Protein AF-A0A0J7AXC1-F1 (afdb_monomer_lite)

Foldseek 3Di:
DDDPPPPPVVVVVVVPDLDPDDDPVSVVVVVVVLLVLLVCLVVLVVVLVVCVPDPPCVVVSVVSVVSSVVNCVVCVVLVVLVVVCVVVVHDAPVNVSVVQDAQDWDWDQDDPDPGIFIKHFHDWDWDADPVRWIKIKTWIWGWDDPPPDTDIDIDIDIDTHD

Secondary structure (DSSP, 8-state):
---STTTHHHHHHHTT-------HHHHHHHHHHHHHHHHHHHHHHHHHHHHTT-TT-HHHHHHHHHHHHHHHHHTHHHHHHHHHHHHHT---GGGHHHHS-TT-EEEES-SS-SS-EEEEEEEEEEEE-TTS-EEEEEEEEEEEE-SS-EEEEEEEEEEEP-

Organism: NCBI:txid404692

Structure (mmCIF, N/CA/C/O backbone):
data_AF-A0A0J7AXC1-F1
#
_entry.id   AF-A0A0J7AXC1-F1
#
loop_
_atom_site.group_PDB
_atom_site.id
_atom_site.type_symbol
_atom_site.label_atom_id
_atom_site.label_alt_id
_atom_site.label_comp_id
_atom_site.label_asym_id
_atom_site.label_entity_id
_atom_site.label_seq_id
_atom_site.pdbx_PDB_ins_code
_atom_site.Cartn_x
_atom_site.Cartn_y
_atom_site.Cartn_z
_atom_site.occupancy
_atom_site.B_iso_or_equiv
_atom_site.auth_seq_id
_atom_site.auth_comp_id
_atom_site.auth_asym_id
_atom_site.auth_atom_id
_atom_site.pdbx_PDB_model_num
ATOM 1 N N . MET A 1 1 ? -4.551 -21.564 29.902 1.00 27.06 1 MET A N 1
ATOM 2 C CA . MET A 1 1 ? -3.226 -21.228 29.325 1.00 27.06 1 MET A CA 1
ATOM 3 C C . MET A 1 1 ? -3.440 -20.721 27.897 1.00 27.06 1 MET A C 1
ATOM 5 O O . MET A 1 1 ? -4.380 -21.199 27.280 1.00 27.06 1 MET A O 1
ATOM 9 N N . PRO A 1 2 ? -2.737 -19.670 27.443 1.00 36.22 2 PRO A N 1
ATOM 10 C CA . PRO A 1 2 ? -3.273 -18.303 27.502 1.00 36.22 2 PRO A CA 1
ATOM 11 C C . PRO A 1 2 ? -3.812 -17.724 26.171 1.00 36.22 2 PRO A C 1
ATOM 13 O O . PRO A 1 2 ? -3.283 -17.975 25.097 1.00 36.22 2 PRO A O 1
ATOM 16 N N . SER A 1 3 ? -4.875 -16.923 26.325 1.00 38.62 3 SER A N 1
ATOM 17 C CA . SER A 1 3 ? -5.293 -15.694 25.615 1.00 38.62 3 SER A CA 1
ATOM 18 C C . SER A 1 3 ? -4.605 -15.266 24.304 1.00 38.62 3 SER A C 1
ATOM 20 O O . SER A 1 3 ? -3.472 -14.789 24.322 1.00 38.62 3 SER A O 1
ATOM 22 N N . SER A 1 4 ? -5.375 -15.219 23.208 1.00 42.00 4 SER A N 1
ATOM 23 C CA .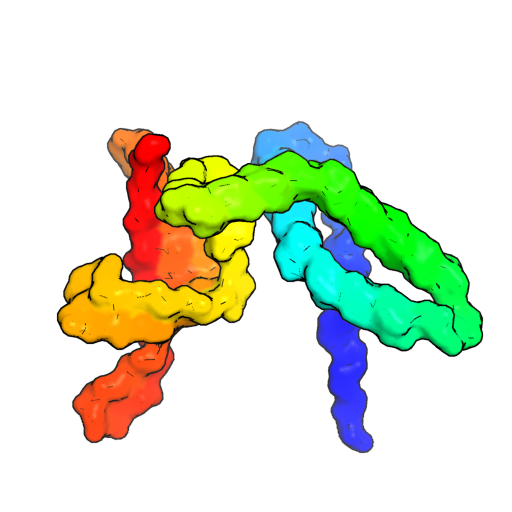 SER A 1 4 ? -5.021 -14.563 21.934 1.00 42.00 4 SER A CA 1
ATOM 24 C C . SER A 1 4 ? -5.611 -13.150 21.754 1.00 42.00 4 SER A C 1
ATOM 26 O O . SER A 1 4 ? -5.576 -12.606 20.657 1.00 42.00 4 SER A O 1
ATOM 28 N N . PHE A 1 5 ? -6.113 -12.512 22.817 1.00 36.97 5 PHE A N 1
ATOM 29 C CA . PHE A 1 5 ? -6.653 -11.137 22.787 1.00 36.97 5 PHE A CA 1
ATOM 30 C C . PHE A 1 5 ? -5.574 -10.027 22.766 1.00 36.97 5 PHE A C 1
ATOM 32 O O . PHE A 1 5 ? -5.873 -8.853 22.969 1.00 36.97 5 PHE A O 1
ATOM 39 N N . GLY A 1 6 ? -4.304 -10.380 22.541 1.00 33.50 6 GLY A N 1
ATOM 40 C CA . GLY A 1 6 ? -3.168 -9.464 22.694 1.00 33.50 6 GLY A CA 1
ATOM 41 C C . GLY A 1 6 ? -2.917 -8.497 21.532 1.00 33.50 6 GLY A C 1
ATOM 42 O O . GLY A 1 6 ? -2.246 -7.496 21.744 1.00 33.50 6 GLY A O 1
ATOM 43 N N . SER A 1 7 ? -3.433 -8.745 20.323 1.00 46.94 7 SER A N 1
ATOM 44 C CA . SER A 1 7 ? -3.004 -7.987 19.132 1.00 46.94 7 SER A CA 1
ATOM 45 C C . SER A 1 7 ? -3.862 -6.768 18.773 1.00 46.94 7 SER A C 1
ATOM 47 O O . SER A 1 7 ? -3.395 -5.902 18.041 1.00 46.94 7 SER A O 1
ATOM 49 N N . GLU A 1 8 ? -5.104 -6.666 19.257 1.00 42.31 8 GLU A N 1
ATOM 50 C CA . GLU A 1 8 ? -5.997 -5.536 18.920 1.00 42.31 8 GLU A CA 1
ATOM 51 C C . GLU A 1 8 ? -5.813 -4.326 19.848 1.00 42.31 8 GLU A C 1
ATOM 53 O O . GLU A 1 8 ? -5.972 -3.183 19.422 1.00 42.31 8 GLU A O 1
ATOM 58 N N . LEU A 1 9 ? -5.388 -4.557 21.094 1.00 36.06 9 LEU A N 1
ATOM 59 C CA . LEU A 1 9 ? -5.078 -3.496 22.061 1.00 36.06 9 LEU A CA 1
ATOM 60 C C . LEU A 1 9 ? -3.783 -2.735 21.736 1.00 36.06 9 LEU A C 1
ATOM 62 O O . LEU A 1 9 ? -3.615 -1.604 22.197 1.00 36.06 9 LEU A O 1
ATOM 66 N N . ASP A 1 10 ? -2.890 -3.315 20.932 1.00 41.56 10 ASP A N 1
ATOM 67 C CA . ASP A 1 10 ? -1.639 -2.660 20.539 1.00 41.56 10 ASP A CA 1
ATOM 68 C C . ASP A 1 10 ? -1.851 -1.554 19.502 1.00 41.56 10 ASP A C 1
ATOM 70 O O . ASP A 1 10 ? -1.183 -0.524 19.570 1.00 41.56 10 ASP A O 1
ATOM 74 N N . VAL A 1 11 ? -2.847 -1.679 18.617 1.00 46.38 11 VAL A N 1
ATOM 75 C CA . VAL A 1 11 ? -3.153 -0.638 17.616 1.00 46.38 11 VAL A CA 1
ATOM 76 C C . VAL A 1 11 ? -3.578 0.667 18.298 1.00 46.38 11 VAL A C 1
ATOM 78 O O . VAL A 1 11 ? -3.162 1.752 17.899 1.00 46.38 11 VAL A O 1
ATOM 81 N N . LEU A 1 12 ? -4.342 0.573 19.391 1.00 39.88 12 LEU A N 1
ATOM 82 C CA . LEU A 1 12 ? -4.809 1.737 20.151 1.00 39.88 12 LEU A CA 1
ATOM 83 C C . LEU A 1 12 ? -3.718 2.385 21.020 1.00 39.88 12 LEU A C 1
ATOM 85 O O . LEU A 1 12 ? -3.867 3.541 21.417 1.00 39.88 12 LEU A O 1
ATOM 89 N N . LYS A 1 13 ? -2.613 1.683 21.311 1.00 40.94 13 LYS A N 1
ATOM 90 C CA . LYS A 1 13 ? -1.448 2.289 21.981 1.00 40.94 13 LYS A CA 1
ATOM 91 C C . LYS A 1 13 ? -0.620 3.150 21.032 1.00 40.94 13 LYS A C 1
ATOM 93 O O . LYS A 1 13 ? -0.072 4.152 21.480 1.00 40.94 13 LYS A O 1
ATOM 98 N N . VAL A 1 14 ? -0.575 2.803 19.745 1.00 40.88 14 VAL A N 1
ATOM 99 C CA . VAL A 1 14 ? 0.164 3.561 18.720 1.00 40.88 14 VAL A CA 1
ATOM 100 C C . VAL A 1 14 ? -0.433 4.961 18.519 1.00 40.88 14 VAL A C 1
ATOM 102 O O . VAL A 1 14 ? 0.299 5.929 18.357 1.00 40.88 14 VAL A O 1
ATOM 105 N N . VAL A 1 15 ? -1.755 5.106 18.647 1.00 41.09 15 VAL A N 1
ATOM 106 C CA . VAL A 1 15 ? -2.474 6.373 18.393 1.00 41.09 15 VAL A CA 1
ATOM 107 C C . VAL A 1 15 ? -2.264 7.435 19.494 1.00 41.09 15 VAL A C 1
ATOM 109 O O . VAL A 1 15 ? -2.612 8.599 19.314 1.00 41.09 15 VAL A O 1
ATOM 112 N N . LYS A 1 16 ? -1.658 7.091 20.640 1.00 36.19 16 LYS A N 1
ATOM 113 C CA . LYS A 1 16 ? -1.489 8.026 21.773 1.00 36.19 16 LYS A CA 1
ATOM 114 C C . LYS A 1 16 ? -0.378 9.072 21.610 1.00 36.19 16 LYS A C 1
ATOM 116 O O . LYS A 1 16 ? -0.221 9.892 22.511 1.00 36.19 16 LYS A O 1
ATOM 121 N N . PHE A 1 17 ? 0.379 9.075 20.512 1.00 32.91 17 PHE A N 1
ATOM 122 C CA . PHE A 1 17 ? 1.566 9.927 20.382 1.00 32.91 17 PHE A CA 1
ATOM 123 C C . PHE A 1 17 ? 1.638 10.693 19.053 1.00 32.91 17 PHE A C 1
ATOM 125 O O . PHE A 1 17 ? 2.644 10.648 18.358 1.00 32.91 17 PHE A O 1
ATOM 132 N N . ILE A 1 18 ? 0.597 11.455 18.705 1.00 42.44 18 ILE A N 1
ATOM 133 C CA . ILE A 1 18 ? 0.707 12.444 17.621 1.00 42.44 18 ILE A CA 1
ATOM 134 C C . ILE A 1 18 ? 1.177 13.769 18.237 1.00 42.44 18 ILE A C 1
ATOM 136 O O . ILE A 1 18 ? 0.391 14.544 18.779 1.00 42.44 18 ILE A O 1
ATOM 140 N N . SER A 1 19 ? 2.492 13.999 18.210 1.00 38.56 19 SER A N 1
ATOM 141 C CA . SER A 1 19 ? 3.123 15.243 18.668 1.00 38.56 19 SER A CA 1
ATOM 142 C C . SER A 1 19 ? 2.924 16.369 17.642 1.00 38.56 19 SER A C 1
ATOM 144 O O . SER A 1 19 ? 3.246 16.227 16.461 1.00 38.56 19 SER A O 1
ATOM 146 N N . LEU A 1 20 ? 2.398 17.511 18.097 1.00 43.06 20 LEU A N 1
ATOM 147 C CA . LEU A 1 20 ? 2.176 18.735 17.317 1.00 43.06 20 LEU A CA 1
ATOM 148 C C . LEU A 1 20 ? 3.467 19.566 17.194 1.00 43.06 20 LEU A C 1
ATOM 150 O O . LEU A 1 20 ? 3.584 20.658 17.747 1.00 43.06 20 LEU A O 1
ATOM 154 N N . GLN A 1 21 ? 4.453 19.051 16.465 1.00 41.84 21 GLN A N 1
ATOM 155 C CA . GLN A 1 21 ? 5.568 19.858 15.961 1.00 41.84 21 GLN A CA 1
ATOM 156 C C . GLN A 1 21 ? 5.622 19.679 14.445 1.00 41.84 21 GLN A C 1
ATOM 158 O O . GLN A 1 21 ? 5.961 18.609 13.933 1.00 41.84 21 GLN A O 1
ATOM 163 N N . GLU A 1 22 ? 5.180 20.706 13.721 1.00 48.66 22 GLU A N 1
ATOM 164 C CA . GLU A 1 22 ? 4.985 20.652 12.274 1.00 48.66 22 GLU A CA 1
ATOM 165 C C . GLU A 1 22 ? 6.255 21.076 11.542 1.00 48.66 22 GLU A C 1
ATOM 167 O O . GLU A 1 22 ? 6.563 22.250 11.379 1.00 48.66 22 GLU A O 1
ATOM 172 N N . ASN A 1 23 ? 6.997 20.070 11.090 1.00 47.06 23 ASN A N 1
ATOM 173 C CA . ASN A 1 23 ? 7.990 20.180 10.028 1.00 47.06 23 ASN A CA 1
ATOM 174 C C . ASN A 1 23 ? 7.495 19.348 8.824 1.00 47.06 23 ASN A C 1
ATOM 176 O O . ASN A 1 23 ? 6.669 18.453 8.990 1.00 47.06 23 ASN A O 1
ATOM 180 N N . LYS A 1 24 ? 8.007 19.585 7.613 1.00 50.38 24 LYS A N 1
ATOM 181 C CA . LYS A 1 24 ? 7.666 18.849 6.381 1.00 50.38 24 LYS A CA 1
ATOM 182 C C . LYS A 1 24 ? 7.753 17.323 6.548 1.00 50.38 24 LYS A C 1
ATOM 184 O O . LYS A 1 24 ? 6.871 16.608 6.083 1.00 50.38 24 LYS A O 1
ATOM 189 N N . SER A 1 25 ? 8.753 16.827 7.281 1.00 53.94 25 SER A N 1
ATOM 190 C CA . SER A 1 25 ? 8.881 15.398 7.610 1.00 53.94 25 SER A CA 1
ATOM 191 C C . SER A 1 25 ? 7.775 14.900 8.548 1.00 53.94 25 SER A C 1
ATOM 193 O O . SER A 1 25 ? 7.304 13.780 8.397 1.00 53.94 25 SER A O 1
ATOM 195 N N . SER A 1 26 ? 7.325 15.743 9.483 1.00 58.09 26 SER A N 1
ATOM 196 C CA . SER A 1 26 ? 6.207 15.464 10.398 1.00 58.09 26 SER A CA 1
ATOM 197 C C . SER A 1 26 ? 4.869 15.439 9.651 1.00 58.09 26 SER A C 1
ATOM 199 O O . SER A 1 26 ? 4.044 14.572 9.902 1.00 58.09 26 SER A O 1
ATOM 201 N N . LEU A 1 27 ? 4.677 16.319 8.663 1.00 56.56 27 LEU A N 1
ATOM 202 C CA . LEU A 1 27 ? 3.498 16.305 7.788 1.00 56.56 27 LEU A CA 1
ATOM 203 C C . LEU A 1 27 ? 3.435 15.038 6.922 1.00 56.56 27 LEU A C 1
ATOM 205 O O . LEU A 1 27 ? 2.373 14.431 6.822 1.00 56.56 27 LEU A O 1
ATOM 209 N N . MET A 1 28 ? 4.562 14.594 6.353 1.00 56.09 28 MET A N 1
ATOM 210 C CA . MET A 1 28 ? 4.609 13.321 5.618 1.00 56.09 28 MET A CA 1
ATOM 211 C C . MET A 1 28 ? 4.388 12.103 6.522 1.00 56.09 28 MET A C 1
ATOM 213 O O . MET A 1 28 ? 3.679 11.181 6.129 1.00 56.09 28 MET A O 1
ATOM 217 N N . LEU A 1 29 ? 4.934 12.112 7.743 1.00 55.94 29 LEU A N 1
ATOM 218 C CA . LEU A 1 29 ? 4.663 11.075 8.745 1.00 55.94 29 LEU A CA 1
ATOM 219 C C . LEU A 1 29 ? 3.176 11.031 9.130 1.00 55.94 29 LEU A C 1
ATOM 221 O O . LEU A 1 29 ? 2.589 9.954 9.127 1.00 55.94 29 LEU A O 1
ATOM 225 N N . LYS A 1 30 ? 2.539 12.186 9.365 1.00 63.88 30 LYS A N 1
ATOM 226 C CA . LYS A 1 30 ? 1.096 12.279 9.647 1.00 63.88 30 LYS A CA 1
ATOM 227 C C . LYS A 1 30 ? 0.244 11.758 8.487 1.00 63.88 30 LYS A C 1
ATOM 229 O O . LYS A 1 30 ? -0.742 11.069 8.723 1.00 63.88 30 LYS A O 1
ATOM 234 N N . GLN A 1 31 ? 0.613 12.074 7.242 1.00 66.31 31 GLN A N 1
ATOM 235 C CA . GLN A 1 31 ? -0.112 11.571 6.074 1.00 66.31 31 GLN A CA 1
ATOM 236 C C . GLN A 1 31 ? -0.011 10.045 5.980 1.00 66.31 31 GLN A C 1
ATOM 238 O O . GLN A 1 31 ? -1.028 9.381 5.814 1.00 66.31 31 GLN A O 1
ATOM 243 N N . LEU A 1 32 ? 1.184 9.484 6.191 1.00 65.56 32 LEU A N 1
ATOM 244 C CA . LEU A 1 32 ? 1.384 8.035 6.221 1.00 65.56 32 LEU A CA 1
ATOM 245 C C . LEU A 1 32 ? 0.557 7.359 7.331 1.00 65.56 32 LEU A C 1
ATOM 247 O O . LEU A 1 32 ? -0.035 6.304 7.110 1.00 65.56 32 LEU A O 1
ATOM 251 N N . GLU A 1 33 ? 0.485 7.965 8.519 1.00 72.38 33 GLU A N 1
ATOM 252 C CA . GLU A 1 33 ? -0.342 7.477 9.631 1.00 72.38 33 GLU A CA 1
ATOM 253 C C . GLU A 1 33 ? -1.842 7.489 9.301 1.00 72.38 33 GLU A C 1
ATOM 255 O O . GLU A 1 33 ? -2.560 6.550 9.654 1.00 72.38 33 GLU A O 1
ATOM 260 N N . LEU A 1 34 ? -2.321 8.517 8.596 1.00 78.19 34 LEU A N 1
ATOM 261 C CA . LEU A 1 34 ? -3.709 8.599 8.142 1.00 78.19 34 LEU A CA 1
ATOM 262 C C . LEU A 1 34 ? -4.004 7.571 7.041 1.00 78.19 34 LEU A C 1
ATOM 264 O O . LEU A 1 34 ? -5.028 6.888 7.097 1.00 78.19 34 LEU A O 1
ATOM 268 N N . ASP A 1 35 ? -3.087 7.390 6.090 1.00 83.50 35 ASP A N 1
ATOM 269 C CA . ASP A 1 35 ? -3.239 6.437 4.985 1.00 83.50 35 ASP A CA 1
ATOM 270 C C . ASP A 1 35 ? -3.295 4.990 5.493 1.00 83.50 35 ASP A C 1
ATOM 272 O O . ASP A 1 35 ? -4.047 4.158 4.973 1.00 83.50 35 ASP A O 1
ATOM 276 N N . LEU A 1 36 ? -2.584 4.692 6.588 1.00 82.31 36 LEU A N 1
ATOM 277 C CA . LEU A 1 36 ? -2.721 3.417 7.288 1.00 82.31 36 LEU A CA 1
ATOM 278 C C . LEU A 1 36 ? -4.161 3.183 7.765 1.00 82.31 36 LEU A C 1
ATOM 280 O O . LEU A 1 36 ? -4.674 2.075 7.593 1.00 82.31 36 LEU A O 1
ATOM 284 N N . LEU A 1 37 ? -4.841 4.197 8.316 1.00 86.69 37 LEU A N 1
ATOM 285 C CA . LEU A 1 37 ? -6.228 4.062 8.785 1.00 86.69 37 LEU A CA 1
ATOM 286 C C . LEU A 1 37 ? -7.179 3.672 7.651 1.00 86.69 37 LEU A C 1
ATOM 288 O O . LEU A 1 37 ? -8.064 2.838 7.864 1.00 86.69 37 LEU A O 1
ATOM 292 N N . TYR A 1 38 ? -6.961 4.200 6.444 1.00 89.50 38 TYR A N 1
ATOM 293 C CA . TYR A 1 38 ? -7.746 3.831 5.266 1.00 89.50 38 TYR A CA 1
ATOM 294 C C . TYR A 1 38 ? -7.668 2.322 4.978 1.00 89.50 38 TYR A C 1
ATOM 296 O O . TYR A 1 38 ? -8.693 1.668 4.773 1.00 89.50 38 TYR A O 1
ATOM 304 N N . TYR A 1 39 ? -6.486 1.703 5.083 1.00 88.31 39 TYR A N 1
ATOM 305 C CA . TYR A 1 39 ? -6.346 0.255 4.883 1.00 88.31 39 TYR A CA 1
ATOM 306 C C . TYR A 1 39 ? -7.065 -0.602 5.930 1.00 88.31 39 TYR A C 1
ATOM 308 O O . TYR A 1 39 ? -7.391 -1.765 5.646 1.00 88.31 39 TYR A O 1
ATOM 316 N N . PHE A 1 40 ? -7.253 -0.081 7.144 1.00 88.56 40 PHE A N 1
ATOM 317 C CA . PHE A 1 40 ? -7.932 -0.777 8.236 1.00 88.56 40 PHE A CA 1
ATOM 318 C C . PHE A 1 40 ? -9.445 -0.569 8.232 1.00 88.56 40 PHE A C 1
ATOM 320 O O . PHE A 1 40 ? -10.136 -1.309 8.934 1.00 88.56 40 PHE A O 1
ATOM 327 N N . LEU A 1 41 ? -9.970 0.342 7.408 1.00 90.81 41 LEU A N 1
ATOM 328 C CA . LEU A 1 41 ? -11.393 0.668 7.351 1.00 90.81 41 LEU A CA 1
ATOM 329 C C . LEU A 1 41 ? -12.312 -0.573 7.281 1.00 90.81 41 LEU A C 1
ATOM 331 O O . LEU A 1 41 ? -13.179 -0.683 8.147 1.00 90.81 41 LEU A O 1
ATOM 335 N N . PRO A 1 42 ? -12.087 -1.581 6.407 1.00 89.56 42 PRO A N 1
ATOM 336 C CA . PRO A 1 42 ? -12.948 -2.770 6.374 1.00 89.56 42 PRO A CA 1
ATOM 337 C C . PRO A 1 42 ? -12.945 -3.560 7.691 1.00 89.56 42 PRO A C 1
ATOM 339 O O . PRO A 1 42 ? -13.971 -4.079 8.121 1.00 89.56 42 PRO A O 1
ATOM 342 N N . LYS A 1 43 ? -11.790 -3.642 8.367 1.00 89.62 43 LYS A N 1
ATOM 343 C CA . LYS A 1 43 ? -11.673 -4.328 9.663 1.00 89.62 43 LYS A CA 1
ATOM 344 C C . LYS A 1 43 ? -12.399 -3.553 10.762 1.00 89.62 43 LYS A C 1
ATOM 346 O O . LYS A 1 43 ? -13.055 -4.172 11.595 1.00 89.62 43 LYS A O 1
ATOM 351 N N . LEU A 1 44 ? -12.312 -2.221 10.744 1.00 90.00 44 LEU A N 1
ATOM 352 C CA . LEU A 1 44 ? -13.028 -1.355 11.682 1.00 90.00 44 LEU A CA 1
ATOM 353 C C . LEU A 1 44 ? -14.548 -1.494 11.522 1.00 90.00 44 LEU A C 1
ATOM 355 O O . LEU A 1 44 ? -15.262 -1.563 12.520 1.00 90.00 44 LEU A O 1
ATOM 359 N N . GLU A 1 45 ? -15.048 -1.597 10.288 1.00 90.38 45 GLU A N 1
ATOM 360 C CA . GLU A 1 45 ? -16.476 -1.807 10.031 1.00 90.38 45 GLU A CA 1
ATOM 361 C C . GLU A 1 45 ? -16.973 -3.174 10.508 1.00 90.38 45 GLU A C 1
ATOM 363 O O . GLU A 1 45 ? -18.028 -3.246 11.143 1.00 90.38 45 GLU A O 1
ATOM 368 N N . ILE A 1 46 ? -16.200 -4.240 10.272 1.00 89.44 46 ILE A N 1
ATOM 369 C CA . ILE A 1 46 ? -16.495 -5.583 10.796 1.00 89.44 46 ILE A CA 1
ATOM 370 C C . ILE A 1 46 ? -16.521 -5.560 12.328 1.00 89.44 46 ILE A C 1
ATOM 372 O O . ILE A 1 46 ? -17.457 -6.065 12.947 1.00 89.44 46 ILE A O 1
ATOM 376 N N . TYR A 1 47 ? -15.520 -4.937 12.951 1.00 87.75 47 TYR A N 1
ATOM 377 C CA . TYR A 1 47 ? -15.451 -4.819 14.404 1.00 87.75 47 TYR A CA 1
ATOM 378 C C . TYR A 1 47 ? -16.650 -4.037 14.971 1.00 87.75 47 TYR A C 1
ATOM 380 O O . TYR A 1 47 ? -17.257 -4.462 15.955 1.00 87.75 47 TYR A O 1
ATOM 388 N N . ARG A 1 48 ? -17.072 -2.942 14.318 1.00 85.88 48 ARG A N 1
ATOM 389 C CA . ARG A 1 48 ? -18.293 -2.198 14.681 1.00 85.88 48 ARG A CA 1
ATOM 390 C C . ARG A 1 48 ? -19.539 -3.082 14.600 1.00 85.88 48 ARG A C 1
A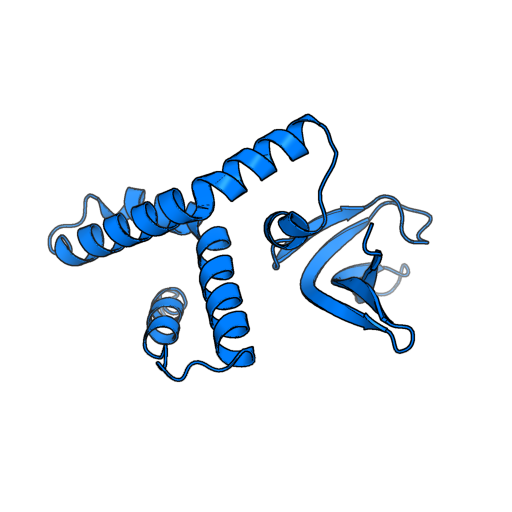TOM 392 O O . ARG A 1 48 ? -20.353 -3.078 15.524 1.00 85.88 48 ARG A O 1
ATOM 399 N N . ALA A 1 49 ? -19.691 -3.843 13.516 1.00 86.75 49 ALA A N 1
ATOM 400 C CA . ALA A 1 49 ? -20.836 -4.734 13.338 1.00 86.75 49 ALA A CA 1
ATOM 401 C C . ALA A 1 49 ? -20.922 -5.777 14.469 1.00 86.75 49 ALA A C 1
ATOM 403 O O . ALA A 1 49 ? -22.000 -6.015 15.007 1.00 86.75 49 ALA A O 1
ATOM 404 N N . ASN A 1 50 ? -19.776 -6.307 14.906 1.00 84.56 50 ASN A N 1
ATOM 405 C CA . ASN A 1 50 ? -19.699 -7.303 15.977 1.00 84.56 50 ASN A CA 1
ATOM 406 C C . ASN A 1 50 ? -19.909 -6.726 17.392 1.00 84.56 50 ASN A C 1
ATOM 408 O O . ASN A 1 50 ? -20.283 -7.461 18.302 1.00 84.56 50 ASN A O 1
ATOM 412 N N . THR A 1 51 ? -19.677 -5.427 17.602 1.00 77.06 51 THR A N 1
ATOM 413 C CA . THR A 1 51 ? -19.726 -4.779 18.932 1.00 77.06 51 THR A CA 1
ATOM 414 C C . THR A 1 51 ? -21.044 -4.071 19.243 1.00 77.06 51 THR A C 1
ATOM 416 O O . THR A 1 51 ? -21.296 -3.727 20.396 1.00 77.06 51 THR A O 1
ATOM 419 N N . THR A 1 52 ? -21.933 -3.909 18.257 1.00 67.44 52 THR A N 1
ATOM 420 C CA . THR A 1 52 ? -23.204 -3.167 18.397 1.00 67.44 52 THR A CA 1
ATOM 421 C C . THR A 1 52 ? -24.200 -3.815 19.390 1.00 67.44 52 THR A C 1
ATOM 423 O O . THR A 1 52 ? -25.163 -3.171 19.793 1.00 67.44 52 THR A O 1
ATOM 426 N N . GLY A 1 53 ? -23.964 -5.052 19.851 1.00 66.06 53 GLY A N 1
ATOM 427 C CA . GLY A 1 53 ? -24.822 -5.761 20.817 1.00 66.06 53 GLY A CA 1
ATOM 428 C C . GLY A 1 53 ? -24.280 -5.895 22.249 1.00 66.06 53 GLY A C 1
ATOM 429 O O . GLY A 1 53 ? -24.922 -6.554 23.064 1.00 66.06 53 GLY A O 1
ATOM 430 N N . ALA A 1 54 ? -23.109 -5.333 22.574 1.00 67.88 54 ALA A N 1
ATOM 431 C CA . ALA A 1 54 ? -22.462 -5.552 23.873 1.00 67.88 54 ALA A CA 1
ATOM 432 C C . ALA A 1 54 ? -22.900 -4.516 24.939 1.00 67.88 54 ALA A C 1
ATOM 434 O O . ALA A 1 54 ? -22.626 -3.321 24.780 1.00 67.88 54 ALA A O 1
ATOM 435 N N . PRO A 1 55 ? -23.537 -4.926 26.057 1.00 62.91 55 PRO A N 1
ATOM 436 C CA . PRO A 1 55 ? -23.914 -3.999 27.122 1.00 62.91 55 PRO A CA 1
ATOM 437 C C . PRO A 1 55 ? -22.669 -3.426 27.825 1.00 62.91 55 PRO A C 1
ATOM 439 O O . PRO A 1 55 ? -21.757 -4.160 28.197 1.00 62.91 55 PRO A O 1
ATOM 442 N N . GLY A 1 56 ? -22.633 -2.100 28.017 1.00 69.62 56 GLY A N 1
ATOM 443 C CA . GLY A 1 56 ? -21.588 -1.399 28.785 1.00 69.62 56 GLY A CA 1
ATOM 444 C C . GLY A 1 56 ? -20.478 -0.708 27.978 1.00 69.62 56 GLY A C 1
ATOM 445 O O . GLY A 1 56 ? -19.620 -0.067 28.578 1.00 69.62 56 GLY A O 1
ATOM 446 N N . GLN A 1 57 ? -20.491 -0.773 26.639 1.00 67.88 57 GLN A N 1
ATOM 447 C CA . GLN A 1 57 ? -19.440 -0.189 25.778 1.00 67.88 57 GLN A CA 1
ATOM 448 C C . GLN A 1 57 ? -19.904 0.991 24.901 1.00 67.88 57 GLN A C 1
ATOM 450 O O . GLN A 1 57 ? -19.208 1.376 23.961 1.00 67.88 57 GLN A O 1
ATOM 455 N N . GLN A 1 58 ? -21.043 1.621 25.216 1.00 73.19 58 GLN A N 1
ATOM 456 C CA . GLN A 1 58 ? -21.677 2.655 24.377 1.00 73.19 58 GLN A CA 1
ATOM 457 C C . GLN A 1 58 ? -20.714 3.772 23.929 1.00 73.19 58 GLN A C 1
ATOM 459 O O . GLN A 1 58 ? -20.710 4.172 22.766 1.00 73.19 58 GLN A O 1
ATOM 464 N N . ASN A 1 59 ? -19.848 4.242 24.832 1.00 78.38 59 ASN A N 1
ATOM 465 C CA . ASN A 1 59 ? -18.877 5.294 24.525 1.00 78.38 59 ASN A CA 1
ATOM 466 C C . ASN A 1 59 ? -17.824 4.834 23.506 1.00 78.38 59 ASN A C 1
ATOM 468 O O . ASN A 1 59 ? -17.497 5.578 22.587 1.00 78.38 59 ASN A O 1
ATOM 472 N N . GLN A 1 60 ? -17.315 3.606 23.633 1.00 77.75 60 GLN A N 1
ATOM 473 C CA . GLN A 1 60 ? -16.320 3.048 22.710 1.00 77.75 60 GLN A CA 1
ATOM 474 C C . GLN A 1 60 ? -16.914 2.840 21.313 1.00 77.75 60 GLN A C 1
ATOM 476 O O . GLN A 1 60 ? -16.275 3.178 20.318 1.00 77.75 60 GLN A O 1
ATOM 481 N N . VAL A 1 61 ? -18.162 2.366 21.244 1.00 81.25 61 VAL A N 1
ATOM 482 C CA . VAL A 1 61 ? -18.909 2.224 19.985 1.00 81.25 61 VAL A CA 1
ATOM 483 C C . VAL A 1 61 ? -19.108 3.587 19.310 1.00 81.25 61 VAL A C 1
ATOM 485 O O . VAL A 1 61 ? -18.896 3.709 18.103 1.00 81.25 61 VAL A O 1
ATOM 488 N N . ASN A 1 62 ? -19.422 4.636 20.079 1.00 85.44 62 ASN A N 1
ATOM 489 C CA . ASN A 1 62 ? -19.560 5.997 19.552 1.00 85.44 62 ASN A CA 1
ATOM 490 C C . ASN A 1 62 ? -18.235 6.555 19.007 1.00 85.44 62 ASN A C 1
ATOM 492 O O . ASN A 1 62 ? -18.216 7.124 17.915 1.00 85.44 62 ASN A O 1
ATOM 496 N N . PHE A 1 63 ? -17.119 6.372 19.723 1.00 86.94 63 PHE A N 1
ATOM 497 C CA . PHE A 1 63 ? -15.800 6.798 19.238 1.00 86.94 63 PHE A CA 1
ATOM 498 C C . PHE A 1 63 ? -15.404 6.077 17.949 1.00 86.94 63 PHE A C 1
ATOM 500 O O . PHE A 1 63 ? -14.954 6.715 16.998 1.00 86.94 63 PHE A O 1
ATOM 507 N N . LEU A 1 64 ? -15.621 4.762 17.890 1.00 88.62 64 LEU A N 1
ATOM 508 C CA . LEU A 1 64 ? -15.368 3.971 16.691 1.00 88.62 64 LEU A CA 1
ATOM 509 C C . LEU A 1 64 ? -16.226 4.444 15.510 1.00 88.62 64 LEU A C 1
ATOM 511 O O . LEU A 1 64 ? -15.724 4.560 14.394 1.00 88.62 64 LEU A O 1
ATOM 515 N N . PHE A 1 65 ? -17.504 4.750 15.746 1.00 89.38 65 PHE A N 1
ATOM 516 C CA . PHE A 1 65 ? -18.391 5.291 14.719 1.00 89.38 65 PHE A CA 1
ATOM 517 C C . PHE A 1 65 ? -17.876 6.623 14.161 1.00 89.38 65 PHE A C 1
ATOM 519 O O . PHE A 1 65 ? -17.822 6.792 12.942 1.00 89.38 65 PHE A O 1
ATOM 526 N N . LEU A 1 66 ? -17.462 7.547 15.033 1.00 92.31 66 LEU A N 1
ATOM 527 C CA . LEU A 1 66 ? -16.901 8.835 14.620 1.00 92.31 66 LEU A CA 1
ATOM 528 C C . LEU A 1 66 ? -15.601 8.666 13.828 1.00 92.31 66 LEU A C 1
ATOM 530 O O . LEU A 1 66 ? -15.436 9.329 12.807 1.00 92.31 66 LEU A O 1
ATOM 534 N N . LEU A 1 67 ? -14.720 7.755 14.249 1.00 90.06 67 LEU A N 1
ATOM 535 C CA . LEU A 1 67 ? -13.485 7.444 13.530 1.00 90.06 67 LEU A CA 1
ATOM 536 C C . LEU A 1 67 ? -13.769 6.885 12.130 1.00 90.06 67 LEU A C 1
ATOM 538 O O . LEU A 1 67 ? -13.210 7.372 11.152 1.00 90.06 67 LEU A O 1
ATOM 542 N N . ILE A 1 68 ? -14.669 5.903 12.014 1.00 91.75 68 ILE A N 1
ATOM 543 C CA . ILE A 1 68 ? -15.064 5.333 10.716 1.00 91.75 68 ILE A CA 1
ATOM 544 C C . ILE A 1 68 ? -15.650 6.422 9.814 1.00 91.75 68 ILE A C 1
ATOM 546 O O . ILE A 1 68 ? -15.268 6.527 8.651 1.00 91.75 68 ILE A O 1
ATOM 550 N N . LYS A 1 69 ? -16.538 7.266 10.354 1.00 93.50 69 LYS A N 1
ATOM 551 C CA . LYS A 1 69 ? -17.127 8.385 9.611 1.00 93.50 69 LYS A CA 1
ATOM 552 C C . LYS A 1 69 ? -16.057 9.369 9.137 1.00 93.50 69 LYS A C 1
ATOM 554 O O . LYS A 1 69 ? -16.097 9.784 7.986 1.00 93.50 69 LYS A O 1
ATOM 559 N N . PHE A 1 70 ? -15.100 9.711 9.997 1.00 92.88 70 PHE A N 1
ATOM 560 C CA . PHE A 1 70 ? -13.982 10.580 9.644 1.00 92.88 70 PHE A CA 1
ATOM 561 C C . PHE A 1 70 ? -13.157 10.002 8.487 1.00 92.88 70 PHE A C 1
ATOM 563 O O . PHE A 1 70 ? -12.903 10.715 7.518 1.00 92.88 70 PHE A O 1
ATOM 570 N N . ILE A 1 71 ? -12.791 8.717 8.552 1.00 92.62 71 ILE A N 1
ATOM 571 C CA . ILE A 1 71 ? -12.014 8.051 7.495 1.00 92.62 71 ILE A CA 1
ATOM 572 C C . ILE A 1 71 ? -12.813 8.036 6.184 1.00 92.62 71 ILE A C 1
ATOM 574 O O . ILE A 1 71 ? -12.281 8.423 5.148 1.00 92.62 71 ILE A O 1
ATOM 578 N N . LEU A 1 72 ? -14.096 7.660 6.225 1.00 93.31 72 LEU A N 1
ATOM 579 C CA . LEU A 1 72 ? -14.968 7.634 5.045 1.00 93.31 72 LEU A CA 1
ATOM 580 C C . LEU A 1 72 ? -15.089 9.007 4.383 1.00 93.31 72 LEU A C 1
ATOM 582 O O . LEU A 1 72 ? -14.916 9.110 3.175 1.00 93.31 72 LEU A O 1
ATOM 586 N N . THR A 1 73 ? -15.358 10.062 5.156 1.00 93.81 73 THR A N 1
ATOM 587 C CA . THR A 1 73 ? -15.469 11.420 4.606 1.00 93.81 73 THR A CA 1
ATOM 588 C C . THR A 1 73 ? -14.133 11.908 4.045 1.00 93.81 73 THR A C 1
ATOM 590 O O . THR A 1 73 ? -14.102 12.472 2.957 1.00 93.81 73 THR A O 1
ATOM 593 N N . THR A 1 74 ? -13.028 11.670 4.756 1.00 92.44 74 THR A N 1
ATOM 594 C CA . THR A 1 74 ? -11.695 12.146 4.346 1.00 92.44 74 THR A CA 1
ATOM 595 C C . THR A 1 74 ? -11.216 11.461 3.065 1.00 92.44 74 THR A C 1
ATOM 597 O O . THR A 1 74 ? -10.672 12.120 2.184 1.00 92.44 74 THR A O 1
ATOM 600 N N . TYR A 1 75 ? -11.456 10.154 2.931 1.00 92.25 75 TYR A N 1
ATOM 601 C CA . TYR A 1 75 ? -10.987 9.346 1.802 1.00 92.25 75 TYR A CA 1
ATOM 602 C C . TYR A 1 75 ? -12.061 9.081 0.739 1.00 92.25 75 TYR A C 1
ATOM 604 O O . TYR A 1 75 ? -11.838 8.265 -0.159 1.00 92.25 75 TYR A O 1
ATOM 612 N N . GLN A 1 76 ? -13.212 9.760 0.792 1.00 94.12 76 GLN A N 1
ATOM 613 C CA . GLN A 1 76 ? -14.238 9.653 -0.249 1.00 94.12 76 GLN A CA 1
ATOM 614 C C . GLN A 1 76 ? -13.659 9.951 -1.648 1.00 94.12 76 GLN A C 1
ATOM 616 O O . GLN A 1 76 ? -13.830 9.099 -2.523 1.00 94.12 76 GLN A O 1
ATOM 621 N N . PRO A 1 77 ? -12.898 11.049 -1.872 1.00 92.88 77 PRO A N 1
ATOM 622 C CA . PRO A 1 77 ? -12.332 11.332 -3.193 1.00 92.88 77 PRO A CA 1
ATOM 623 C C . PRO A 1 77 ? -11.383 10.225 -3.668 1.00 92.88 77 PRO A C 1
ATOM 625 O O . PRO A 1 77 ? -11.455 9.780 -4.811 1.00 92.88 77 PRO A O 1
ATOM 628 N N . THR A 1 78 ? -10.537 9.719 -2.766 1.00 91.81 78 THR A N 1
ATOM 629 C CA . THR A 1 78 ? -9.616 8.606 -3.036 1.00 91.81 78 THR A CA 1
ATOM 630 C C . THR A 1 78 ? -10.370 7.330 -3.407 1.00 91.81 78 THR A C 1
ATOM 632 O O . THR A 1 78 ? -9.974 6.624 -4.331 1.00 91.81 78 THR A O 1
ATOM 635 N N . THR A 1 79 ? -11.468 7.032 -2.711 1.00 91.62 79 THR A N 1
ATOM 636 C CA . THR A 1 79 ? -12.288 5.835 -2.947 1.00 91.62 79 THR A CA 1
ATOM 637 C C . THR A 1 79 ? -12.974 5.903 -4.311 1.00 91.62 79 THR A C 1
ATOM 639 O O . THR A 1 79 ? -12.962 4.927 -5.060 1.00 91.62 79 THR A O 1
ATOM 642 N N . GLU A 1 80 ? -13.529 7.063 -4.662 1.00 92.88 80 GLU A N 1
ATOM 643 C CA . GLU A 1 80 ? -14.154 7.311 -5.965 1.00 92.88 80 GLU A CA 1
ATOM 644 C C . GLU A 1 80 ? -13.131 7.235 -7.106 1.00 92.88 80 GLU A C 1
ATOM 646 O O . GLU A 1 80 ? -13.371 6.569 -8.118 1.00 92.88 80 GLU A O 1
ATOM 651 N N . GLN A 1 81 ? -11.958 7.851 -6.924 1.00 91.62 81 GLN A N 1
ATOM 652 C CA . GLN A 1 81 ? -10.855 7.772 -7.878 1.00 91.62 81 GLN A CA 1
ATOM 653 C C . GLN A 1 81 ? -10.405 6.323 -8.085 1.00 91.62 81 GLN A C 1
ATOM 655 O O . GLN A 1 81 ? -10.278 5.880 -9.226 1.00 91.62 81 GLN A O 1
ATOM 660 N N . LEU A 1 82 ? -10.212 5.569 -7.000 1.00 89.69 82 LEU A N 1
ATOM 661 C CA . LEU A 1 82 ? -9.815 4.166 -7.057 1.00 89.69 82 LEU A CA 1
ATOM 662 C C . LEU A 1 82 ? -10.862 3.322 -7.799 1.00 89.69 82 LEU A C 1
ATOM 664 O O . LEU A 1 82 ? -10.500 2.531 -8.666 1.00 89.69 82 LEU A O 1
ATOM 668 N N . ALA A 1 83 ? -12.152 3.511 -7.512 1.00 90.00 83 ALA A N 1
ATOM 669 C CA . ALA A 1 83 ? -13.233 2.794 -8.188 1.00 90.00 83 ALA A CA 1
ATOM 670 C C . ALA A 1 83 ? -13.254 3.074 -9.701 1.00 90.00 83 ALA A C 1
ATOM 672 O O . ALA A 1 83 ? -13.343 2.142 -10.503 1.00 90.00 83 ALA A O 1
ATOM 673 N N . SER A 1 84 ? -13.105 4.342 -10.094 1.00 91.69 84 SER A N 1
ATOM 674 C CA . SER A 1 84 ? -13.028 4.759 -11.500 1.00 91.69 84 SER A CA 1
ATOM 675 C C . SER A 1 84 ? -11.824 4.138 -12.223 1.00 91.69 84 SER A C 1
ATOM 677 O O . SER A 1 84 ? -11.946 3.599 -13.324 1.00 91.69 84 SER A O 1
ATOM 679 N N . GLN A 1 85 ? -10.661 4.138 -11.574 1.00 88.38 85 GLN A N 1
ATOM 680 C CA . GLN A 1 85 ? -9.414 3.609 -12.126 1.00 88.38 85 GLN A CA 1
ATOM 681 C C . GLN A 1 85 ? -9.381 2.084 -12.224 1.00 88.38 85 GLN A C 1
ATOM 683 O O . GLN A 1 85 ? -8.855 1.527 -13.188 1.00 88.38 85 GLN A O 1
ATOM 688 N N . LEU A 1 86 ? -9.991 1.390 -11.263 1.00 86.38 86 LEU A N 1
ATOM 689 C CA . LEU A 1 86 ? -10.191 -0.055 -11.342 1.00 86.38 86 LEU A CA 1
ATOM 690 C C . LEU A 1 86 ? -11.114 -0.425 -12.508 1.00 86.38 86 LEU A C 1
ATOM 692 O O . LEU A 1 86 ? -10.850 -1.412 -13.193 1.00 86.38 86 LEU A O 1
ATOM 696 N N . ALA A 1 87 ? -12.157 0.371 -12.765 1.00 88.50 87 ALA A N 1
ATOM 697 C CA . ALA A 1 87 ? -13.066 0.149 -13.887 1.00 88.50 87 ALA A CA 1
ATOM 698 C C . ALA A 1 87 ? -12.399 0.395 -15.252 1.00 88.50 87 ALA A C 1
ATOM 700 O O . ALA A 1 87 ? -12.676 -0.330 -16.207 1.00 88.50 87 ALA A O 1
ATOM 701 N N . SER A 1 88 ? -11.508 1.387 -15.354 1.00 89.50 88 SER A N 1
ATOM 702 C CA . SER A 1 88 ? -10.780 1.698 -16.593 1.00 89.50 88 SER A CA 1
ATOM 703 C C . SER A 1 88 ? -9.514 0.857 -16.800 1.00 89.50 88 SER A C 1
ATOM 705 O O . SER A 1 88 ? -8.988 0.798 -17.912 1.00 89.50 88 SER A O 1
ATOM 707 N N . GLY A 1 89 ? -9.006 0.215 -15.742 1.00 84.56 89 GLY A N 1
ATOM 708 C CA . GLY A 1 89 ? -7.732 -0.506 -15.751 1.00 84.56 89 GLY A CA 1
ATOM 709 C C . GLY A 1 89 ? -6.501 0.407 -15.809 1.00 84.56 89 GLY A C 1
ATOM 710 O O . GLY A 1 89 ? -5.414 -0.065 -16.144 1.00 84.56 89 GLY A O 1
ATOM 711 N N . GLN A 1 90 ? -6.652 1.701 -15.510 1.00 85.31 90 GLN A N 1
ATOM 712 C CA . GLN A 1 90 ? -5.577 2.694 -15.537 1.00 85.31 90 GLN A CA 1
ATOM 713 C C . GLN A 1 90 ? -5.397 3.317 -14.157 1.00 85.31 90 GLN A C 1
ATOM 715 O O . GLN A 1 90 ? -6.344 3.869 -13.610 1.00 85.31 90 GLN A O 1
ATOM 720 N N . ALA A 1 91 ? -4.180 3.276 -13.615 1.00 87.12 91 ALA A N 1
ATOM 721 C CA . ALA A 1 91 ? -3.847 3.903 -12.338 1.00 87.12 91 ALA A CA 1
ATOM 722 C C . ALA A 1 91 ? -3.044 5.192 -12.550 1.00 87.12 91 ALA A C 1
ATOM 724 O O . ALA A 1 91 ? -2.217 5.255 -13.458 1.00 87.12 91 ALA A O 1
ATOM 725 N N . THR A 1 92 ? -3.246 6.193 -11.691 1.00 90.12 92 THR A N 1
ATOM 726 C CA . THR A 1 92 ? -2.378 7.384 -11.602 1.00 90.12 92 THR A CA 1
ATOM 727 C C . THR A 1 92 ? -1.299 7.206 -10.540 1.00 90.12 92 THR A C 1
ATOM 729 O O . THR A 1 92 ? -1.432 6.380 -9.640 1.00 90.12 92 THR A O 1
ATOM 732 N N . TRP A 1 93 ? -0.233 8.002 -10.618 1.00 89.00 93 TRP A N 1
ATOM 733 C CA . TRP A 1 93 ? 0.851 7.972 -9.635 1.00 89.00 93 TRP A CA 1
ATOM 734 C C . TRP A 1 93 ? 0.359 8.174 -8.195 1.00 89.00 93 TRP A C 1
ATOM 736 O O . TRP A 1 93 ? 0.669 7.386 -7.304 1.00 89.00 93 TRP A O 1
ATOM 746 N N . ASP A 1 94 ? -0.485 9.183 -7.989 1.00 87.50 94 ASP A N 1
ATOM 747 C CA . ASP A 1 94 ? -0.905 9.612 -6.650 1.00 87.50 94 ASP A CA 1
ATOM 748 C C . ASP A 1 94 ? -1.807 8.598 -5.930 1.00 87.50 94 ASP A C 1
ATOM 750 O O . ASP A 1 94 ? -2.003 8.691 -4.723 1.00 87.50 94 ASP A O 1
ATOM 754 N N . ILE A 1 95 ? -2.349 7.610 -6.650 1.00 89.19 95 ILE A N 1
ATOM 755 C CA . ILE A 1 95 ? -3.223 6.576 -6.079 1.00 89.19 95 ILE A CA 1
ATOM 756 C C . ILE A 1 95 ? -2.472 5.279 -5.757 1.00 89.19 95 ILE A C 1
ATOM 758 O O . ILE A 1 95 ? -3.048 4.356 -5.181 1.00 89.19 95 ILE A O 1
ATOM 762 N N . LEU A 1 96 ? -1.198 5.164 -6.163 1.00 89.44 96 LEU A N 1
ATOM 763 C CA . LEU A 1 96 ? -0.455 3.905 -6.074 1.00 89.44 96 LEU A CA 1
ATOM 764 C C . LEU A 1 96 ? -0.369 3.398 -4.635 1.00 89.44 96 LEU A C 1
ATOM 766 O O . LEU A 1 96 ? -0.449 2.189 -4.422 1.00 89.44 96 LEU A O 1
ATOM 770 N N . TRP A 1 97 ? -0.289 4.304 -3.657 1.00 87.38 97 TRP A N 1
ATOM 771 C CA . TRP A 1 97 ? -0.340 3.942 -2.243 1.00 87.38 97 TRP A CA 1
ATOM 772 C C . TRP A 1 97 ? -1.654 3.218 -1.906 1.00 87.38 97 TRP A C 1
ATOM 774 O O . TRP A 1 97 ? -1.628 2.151 -1.300 1.00 87.38 97 TRP A O 1
ATOM 784 N N . ALA A 1 98 ? -2.807 3.702 -2.370 1.00 88.06 98 ALA A N 1
ATOM 785 C CA . ALA A 1 98 ? -4.100 3.083 -2.079 1.00 88.06 98 ALA A CA 1
ATOM 786 C C . ALA A 1 98 ? -4.258 1.707 -2.754 1.00 88.06 98 ALA A C 1
ATOM 788 O O . ALA A 1 98 ? -4.889 0.812 -2.189 1.00 88.06 98 ALA A O 1
ATOM 789 N N . ILE A 1 99 ? -3.657 1.517 -3.935 1.00 88.31 99 ILE A N 1
ATOM 790 C CA . ILE A 1 99 ? -3.648 0.237 -4.662 1.00 88.31 99 ILE A CA 1
ATOM 791 C C . ILE A 1 99 ? -2.729 -0.780 -3.972 1.00 88.31 99 ILE A C 1
ATOM 793 O O . ILE A 1 99 ? -3.111 -1.930 -3.737 1.00 88.31 99 ILE A O 1
ATOM 797 N N . PHE A 1 100 ? -1.501 -0.376 -3.651 1.00 88.25 100 PHE A N 1
ATOM 798 C CA . PHE A 1 100 ? -0.456 -1.256 -3.136 1.00 88.25 100 PHE A CA 1
ATOM 799 C C . PHE A 1 100 ? -0.452 -1.298 -1.612 1.00 88.25 100 PHE A C 1
ATOM 801 O O . PHE A 1 100 ? 0.487 -0.868 -0.951 1.00 88.25 100 PHE A O 1
ATOM 808 N N . LYS A 1 101 ? -1.499 -1.897 -1.046 1.00 87.56 101 LYS A N 1
ATOM 809 C CA . LYS A 1 101 ? -1.607 -2.113 0.398 1.00 87.56 101 LYS A CA 1
ATOM 810 C C . LYS A 1 101 ? -0.566 -3.130 0.903 1.00 87.56 101 LYS A C 1
ATOM 812 O O . LYS A 1 101 ? -0.621 -4.296 0.484 1.00 87.56 101 LYS A O 1
ATOM 817 N N . PRO A 1 102 ? 0.309 -2.770 1.861 1.00 87.00 102 PRO A N 1
ATOM 818 C CA . PRO A 1 102 ? 1.229 -3.714 2.491 1.00 87.00 102 PRO A CA 1
ATOM 819 C C . PRO A 1 102 ? 0.517 -4.931 3.102 1.00 87.00 102 PRO A C 1
ATOM 821 O O . PRO A 1 102 ? -0.586 -4.837 3.643 1.00 87.00 102 PRO A O 1
ATOM 824 N N . GLY A 1 103 ? 1.150 -6.097 2.997 1.00 85.94 103 GLY A N 1
ATOM 825 C CA . GLY A 1 103 ? 0.599 -7.396 3.389 1.00 85.94 103 GLY A CA 1
ATOM 826 C C . GLY A 1 103 ? -0.310 -8.048 2.341 1.00 85.94 103 GLY A C 1
ATOM 827 O O . GLY A 1 103 ? -0.726 -9.190 2.534 1.00 85.94 103 GLY A O 1
ATOM 828 N N . SER A 1 104 ? -0.614 -7.366 1.233 1.00 88.50 104 SER A N 1
ATOM 829 C CA . SER A 1 104 ? -1.443 -7.925 0.158 1.00 88.50 104 SER A CA 1
ATOM 830 C C . SER A 1 104 ? -0.661 -8.897 -0.724 1.00 88.50 104 SER A C 1
ATOM 832 O O . SER A 1 104 ? 0.548 -8.753 -0.927 1.00 88.50 104 SER A O 1
ATOM 834 N N . ILE A 1 105 ? -1.368 -9.878 -1.289 1.00 89.38 105 ILE A N 1
ATOM 835 C CA . ILE A 1 105 ? -0.818 -10.791 -2.294 1.00 89.38 105 ILE A CA 1
ATOM 836 C C . ILE A 1 105 ? -1.078 -10.195 -3.675 1.00 89.38 105 ILE A C 1
ATOM 838 O O . ILE A 1 105 ? -2.222 -9.956 -4.050 1.00 89.38 105 ILE A O 1
ATOM 842 N N . ILE A 1 106 ? -0.014 -9.983 -4.439 1.00 87.56 106 ILE A N 1
ATOM 843 C CA . ILE A 1 106 ? -0.065 -9.479 -5.807 1.00 87.56 106 ILE A CA 1
ATOM 844 C C . ILE A 1 106 ? 0.207 -10.643 -6.753 1.00 87.56 106 ILE A C 1
ATOM 846 O O . ILE A 1 106 ? 1.199 -11.362 -6.616 1.00 87.56 106 ILE A O 1
ATOM 850 N N . TYR A 1 107 ? -0.663 -10.812 -7.743 1.00 84.88 107 TYR A N 1
ATOM 851 C CA . TYR A 1 107 ? -0.393 -11.681 -8.878 1.00 84.88 107 TYR A CA 1
ATOM 852 C C . TYR A 1 107 ? 0.272 -10.863 -9.982 1.00 84.88 107 TYR A C 1
ATOM 854 O O . TYR A 1 107 ? -0.304 -9.897 -10.477 1.00 84.88 107 TYR A O 1
ATOM 862 N N . THR A 1 108 ? 1.480 -11.248 -10.386 1.00 77.12 108 THR A N 1
ATOM 863 C CA . THR A 1 108 ? 2.177 -10.590 -11.495 1.00 77.12 108 THR A CA 1
ATOM 864 C C . THR A 1 108 ? 2.660 -11.608 -12.517 1.00 77.12 108 THR A C 1
ATOM 866 O O . THR A 1 108 ? 3.228 -12.652 -12.181 1.00 77.12 108 THR A O 1
ATOM 869 N N . LYS A 1 109 ? 2.415 -11.299 -13.795 1.00 68.81 109 LYS A N 1
ATOM 870 C CA . LYS A 1 109 ? 2.861 -12.109 -14.934 1.00 68.81 109 LYS A CA 1
ATOM 871 C C . LYS A 1 109 ? 4.194 -11.619 -15.514 1.00 68.81 109 LYS A C 1
ATOM 873 O O . LYS A 1 109 ? 4.751 -12.320 -16.353 1.00 68.81 109 LYS A O 1
ATOM 878 N N . TYR A 1 110 ? 4.733 -10.466 -15.087 1.00 60.91 110 TYR A N 1
ATOM 879 C CA . TYR A 1 110 ? 5.938 -9.921 -15.721 1.00 60.91 110 TYR A CA 1
ATOM 880 C C . TYR A 1 110 ? 6.665 -8.806 -14.938 1.00 60.91 110 TYR A C 1
ATOM 882 O O . TYR A 1 110 ? 6.181 -7.687 -14.840 1.00 60.91 110 TYR A O 1
ATOM 890 N N . PHE A 1 111 ? 7.876 -9.124 -14.468 1.00 56.28 111 PHE A N 1
ATOM 891 C CA . PHE A 1 111 ? 9.022 -8.231 -14.203 1.00 56.28 111 PHE A CA 1
ATOM 892 C C . PHE A 1 111 ? 10.288 -9.110 -14.314 1.00 56.28 111 PHE A C 1
ATOM 894 O O . PHE A 1 111 ? 10.887 -9.519 -13.324 1.00 56.28 111 PHE A O 1
ATOM 901 N N . GLY A 1 112 ? 10.619 -9.556 -15.532 1.00 54.81 112 GLY A N 1
ATOM 902 C CA . GLY A 1 112 ? 11.806 -10.392 -15.794 1.00 54.81 112 GLY A CA 1
ATOM 903 C C . GLY A 1 112 ? 11.683 -11.892 -15.472 1.00 54.81 112 GLY A C 1
ATOM 904 O O . GLY A 1 112 ? 12.628 -12.642 -15.708 1.00 54.81 112 GLY A O 1
ATOM 905 N N . MET A 1 113 ? 10.531 -12.371 -14.985 1.00 59.81 113 MET A N 1
ATOM 906 C CA . MET A 1 113 ? 10.289 -13.800 -14.739 1.00 59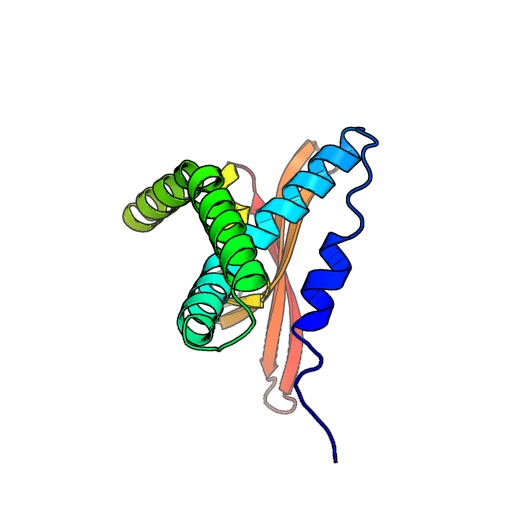.81 113 MET A CA 1
ATOM 907 C C . MET A 1 113 ? 9.465 -14.450 -15.855 1.00 59.81 113 MET A C 1
ATOM 909 O O . MET A 1 113 ? 8.415 -13.949 -16.240 1.00 59.81 113 MET A O 1
ATOM 913 N N . LYS A 1 114 ? 9.907 -15.624 -16.329 1.00 62.41 114 LYS A N 1
ATOM 914 C CA . LYS A 1 114 ? 9.242 -16.397 -17.398 1.00 62.41 114 LYS A CA 1
ATOM 915 C C . LYS A 1 114 ? 7.901 -17.029 -16.987 1.00 62.41 114 LYS A C 1
ATOM 917 O O . LYS A 1 114 ? 7.210 -17.581 -17.838 1.00 62.41 114 LYS A O 1
ATOM 922 N N . LYS A 1 115 ? 7.551 -17.020 -15.695 1.00 72.38 115 LYS A N 1
ATOM 923 C CA . LYS A 1 115 ? 6.337 -17.650 -15.154 1.00 72.38 115 LYS A CA 1
ATOM 924 C C . LYS A 1 115 ? 5.619 -16.688 -14.205 1.00 72.38 115 LYS A C 1
ATOM 926 O O . LYS A 1 115 ? 6.313 -16.020 -13.436 1.00 72.38 115 LYS A O 1
ATOM 931 N N . PRO A 1 116 ? 4.275 -16.643 -14.228 1.00 76.12 116 PRO A N 1
ATOM 932 C CA . PRO A 1 116 ? 3.515 -15.848 -13.275 1.00 76.12 116 PRO A CA 1
ATOM 933 C C . PRO A 1 116 ? 3.785 -16.320 -11.846 1.00 76.12 116 PRO A C 1
ATOM 935 O O . PRO A 1 116 ? 3.930 -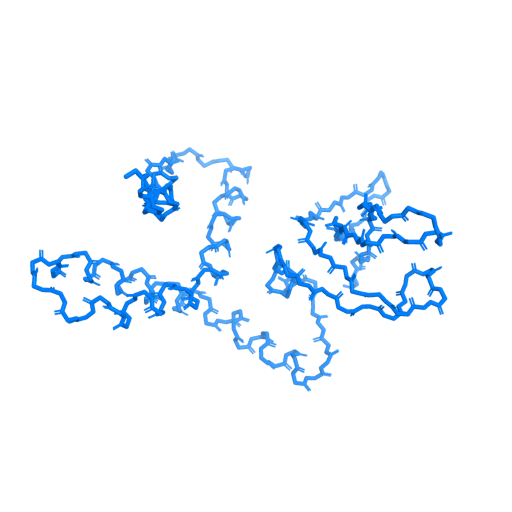17.522 -11.604 1.00 76.12 116 PRO A O 1
ATOM 938 N N . ARG A 1 117 ? 3.858 -15.377 -10.907 1.00 77.69 117 ARG A N 1
ATOM 939 C CA . ARG A 1 117 ? 4.040 -15.670 -9.482 1.00 77.69 117 ARG A CA 1
ATOM 940 C C . ARG A 1 117 ? 3.106 -14.818 -8.635 1.00 77.69 117 ARG A C 1
ATOM 942 O O . ARG A 1 117 ? 2.843 -13.659 -8.956 1.00 77.69 117 ARG A O 1
ATOM 949 N N . CYS A 1 118 ? 2.660 -15.406 -7.531 1.00 86.19 118 CYS A N 1
ATOM 950 C CA . CYS A 1 118 ? 2.096 -14.665 -6.414 1.00 86.19 118 CYS A CA 1
ATOM 951 C C . CYS A 1 118 ? 3.246 -14.161 -5.542 1.00 86.19 118 CYS A C 1
ATOM 953 O O . CYS A 1 118 ? 4.137 -14.933 -5.177 1.00 86.19 118 CYS A O 1
ATOM 955 N N . ILE A 1 119 ? 3.224 -12.874 -5.222 1.00 88.38 119 ILE A N 1
ATOM 956 C CA . ILE A 1 119 ? 4.200 -12.222 -4.353 1.00 88.38 119 ILE A CA 1
ATOM 957 C C . ILE A 1 119 ? 3.459 -11.532 -3.210 1.00 88.38 119 ILE A C 1
ATOM 959 O O . ILE A 1 119 ? 2.353 -11.036 -3.395 1.00 88.38 119 ILE A O 1
ATOM 963 N N . VAL A 1 120 ? 4.057 -11.504 -2.029 1.00 91.06 120 VAL A N 1
ATOM 964 C CA . VAL A 1 120 ? 3.567 -10.746 -0.879 1.00 91.06 120 VAL A CA 1
ATOM 965 C C . VAL A 1 120 ? 4.228 -9.379 -0.911 1.00 91.06 120 VAL A C 1
ATOM 967 O O . VAL A 1 120 ? 5.455 -9.297 -0.902 1.00 91.06 120 VAL A O 1
ATOM 970 N N . LEU A 1 121 ? 3.432 -8.315 -0.943 1.00 90.38 121 LEU A N 1
ATOM 971 C CA . LEU A 1 121 ? 3.934 -6.955 -0.806 1.00 90.38 121 LEU A CA 1
ATOM 972 C C . LEU A 1 121 ? 4.279 -6.694 0.662 1.00 90.38 121 LEU A C 1
ATOM 974 O O . LEU A 1 121 ? 3.398 -6.694 1.515 1.00 90.38 121 LEU A O 1
ATOM 978 N N . ASN A 1 122 ? 5.553 -6.479 0.966 1.00 89.88 122 ASN A N 1
ATOM 979 C CA . ASN A 1 122 ? 6.015 -6.231 2.329 1.00 89.88 122 ASN A CA 1
ATOM 980 C C . ASN A 1 122 ? 5.923 -4.742 2.684 1.00 89.88 122 ASN A C 1
ATOM 982 O O . ASN A 1 122 ? 5.472 -4.404 3.772 1.00 89.88 122 ASN A O 1
ATOM 986 N N . ALA A 1 123 ? 6.368 -3.868 1.776 1.00 87.88 123 ALA A N 1
ATOM 987 C CA . ALA A 1 123 ? 6.420 -2.424 1.986 1.00 87.88 123 ALA A CA 1
ATOM 988 C C . ALA A 1 123 ? 6.458 -1.665 0.653 1.00 87.88 123 ALA A C 1
ATOM 990 O O . ALA A 1 123 ? 6.834 -2.226 -0.382 1.00 87.88 123 ALA A O 1
ATOM 991 N N . THR A 1 124 ? 6.108 -0.382 0.708 1.00 88.00 124 THR A N 1
ATOM 992 C CA . THR A 1 124 ? 6.090 0.543 -0.428 1.00 88.00 124 THR A CA 1
ATOM 993 C C . THR A 1 124 ? 6.794 1.840 -0.064 1.00 88.00 124 THR A C 1
ATOM 995 O O . THR A 1 124 ? 6.546 2.382 1.010 1.00 88.00 124 THR A O 1
ATOM 998 N N . GLU A 1 125 ? 7.638 2.357 -0.953 1.00 86.94 125 GLU A N 1
ATOM 999 C CA . GLU A 1 125 ? 8.366 3.613 -0.735 1.00 86.94 125 GLU A CA 1
ATOM 1000 C C . GLU A 1 125 ? 8.472 4.405 -2.041 1.00 86.94 125 GLU A C 1
ATOM 1002 O O . GLU A 1 125 ? 8.896 3.864 -3.064 1.00 86.94 125 GLU A O 1
ATOM 1007 N N . GLU A 1 126 ? 8.149 5.697 -2.005 1.00 87.62 126 GLU A N 1
ATOM 1008 C CA . GLU A 1 126 ? 8.508 6.624 -3.081 1.00 87.62 126 GLU A CA 1
ATOM 1009 C C . GLU A 1 126 ? 9.976 7.034 -2.919 1.00 87.62 126 GLU A C 1
ATOM 1011 O O . GLU A 1 126 ? 10.424 7.404 -1.832 1.00 87.62 126 GLU A O 1
ATOM 1016 N N . LYS A 1 127 ? 10.759 6.900 -3.991 1.00 86.12 127 LYS A N 1
ATOM 1017 C CA . LYS A 1 127 ? 12.205 7.132 -3.989 1.00 86.12 127 LYS A CA 1
ATOM 1018 C C . LYS A 1 127 ? 12.618 7.970 -5.182 1.00 86.12 127 LYS A C 1
ATOM 1020 O O . LYS A 1 127 ? 12.106 7.795 -6.283 1.00 86.12 127 LYS A O 1
ATOM 1025 N N . THR A 1 128 ? 13.658 8.768 -4.990 1.00 87.12 128 THR A N 1
ATOM 1026 C CA . THR A 1 128 ? 14.297 9.542 -6.057 1.00 87.12 128 THR A CA 1
ATOM 1027 C C . THR A 1 128 ? 15.692 8.983 -6.311 1.00 87.12 128 THR A C 1
ATOM 1029 O O . THR A 1 128 ? 16.436 8.666 -5.380 1.00 87.12 128 THR A O 1
ATOM 1032 N N . ARG A 1 129 ? 16.049 8.775 -7.580 1.00 83.06 129 ARG A N 1
ATOM 1033 C CA . ARG A 1 129 ? 17.418 8.405 -7.972 1.00 83.06 129 ARG A CA 1
ATOM 1034 C C . ARG A 1 129 ? 18.336 9.630 -7.964 1.00 83.06 129 ARG A C 1
ATOM 1036 O O . ARG A 1 129 ? 17.868 10.755 -8.004 1.00 83.06 129 ARG A O 1
ATOM 1043 N N . PHE A 1 130 ? 19.649 9.400 -8.035 1.00 77.88 130 PHE A N 1
ATOM 1044 C CA . PHE A 1 130 ? 20.660 10.463 -8.173 1.00 77.88 130 PHE A CA 1
ATOM 1045 C C . PHE A 1 130 ? 20.479 11.376 -9.397 1.00 77.88 130 PHE A C 1
ATOM 1047 O O . PHE A 1 130 ? 21.062 12.448 -9.437 1.00 77.88 130 PHE A O 1
ATOM 1054 N N . ASN A 1 131 ? 19.724 10.942 -10.406 1.00 83.94 131 ASN A N 1
ATOM 1055 C CA . ASN A 1 131 ? 19.410 11.718 -11.606 1.00 83.94 131 ASN A CA 1
ATOM 1056 C C . ASN A 1 131 ? 18.003 12.344 -11.557 1.00 83.94 131 ASN A C 1
ATOM 1058 O O . ASN A 1 131 ? 17.392 12.516 -12.607 1.00 83.94 131 ASN A O 1
ATOM 1062 N N . ASP A 1 132 ? 17.464 12.570 -10.357 1.00 84.44 132 ASP A N 1
ATOM 1063 C CA . ASP A 1 132 ? 16.143 13.158 -10.093 1.00 84.44 132 ASP A CA 1
ATOM 1064 C C . ASP A 1 132 ? 14.944 12.388 -10.672 1.00 84.44 132 ASP A C 1
ATOM 1066 O O . ASP A 1 132 ? 13.824 12.888 -10.733 1.00 84.44 132 ASP A O 1
ATOM 1070 N N . VAL A 1 133 ? 15.142 11.124 -11.060 1.00 85.81 133 VAL A N 1
ATOM 1071 C CA . VAL A 1 133 ? 14.043 10.262 -11.509 1.00 85.81 133 VAL A CA 1
ATOM 1072 C C . VAL A 1 133 ? 13.350 9.633 -10.304 1.00 85.81 133 VAL A C 1
ATOM 1074 O O . VAL A 1 133 ? 13.934 8.794 -9.607 1.00 85.81 133 VAL A O 1
ATOM 1077 N N . GLU A 1 134 ? 12.086 9.998 -10.107 1.00 90.94 134 GLU A N 1
ATOM 1078 C CA . GLU A 1 134 ? 11.200 9.425 -9.092 1.00 90.94 134 GLU A CA 1
ATOM 1079 C C . GLU A 1 134 ? 10.668 8.046 -9.517 1.00 90.94 134 GLU A C 1
ATOM 1081 O O . GLU A 1 134 ? 10.331 7.785 -10.679 1.00 90.94 134 GLU A O 1
ATOM 1086 N N . TYR A 1 135 ? 10.634 7.120 -8.564 1.00 90.94 135 TYR A N 1
ATOM 1087 C CA . TYR A 1 135 ? 10.116 5.772 -8.740 1.00 90.94 135 TYR A CA 1
ATOM 1088 C C . TYR A 1 135 ? 9.434 5.273 -7.462 1.00 90.94 135 TYR A C 1
ATOM 1090 O O . TYR A 1 135 ? 9.851 5.575 -6.347 1.00 90.94 135 TYR A O 1
ATOM 1098 N N . TYR A 1 136 ? 8.407 4.452 -7.640 1.00 89.31 136 TYR A N 1
ATOM 1099 C CA . TYR A 1 136 ? 7.674 3.801 -6.574 1.00 89.31 136 TYR A CA 1
ATOM 1100 C C . TYR A 1 136 ? 8.266 2.405 -6.408 1.00 89.31 136 TYR A C 1
ATOM 1102 O O . TYR A 1 136 ? 8.240 1.589 -7.339 1.00 89.31 136 TYR A O 1
ATOM 1110 N N . SER A 1 137 ? 8.884 2.156 -5.259 1.00 91.00 137 SER A N 1
ATOM 1111 C CA . SER A 1 137 ? 9.511 0.886 -4.913 1.00 91.00 137 SER A CA 1
ATOM 1112 C C . SER A 1 137 ? 8.515 -0.001 -4.177 1.00 91.00 137 SER A C 1
ATOM 1114 O O . SER A 1 137 ? 7.932 0.404 -3.174 1.00 91.00 137 SER A O 1
ATOM 1116 N N . LEU A 1 138 ? 8.341 -1.223 -4.673 1.00 90.94 138 LEU A N 1
ATOM 1117 C CA . LEU A 1 138 ? 7.562 -2.275 -4.034 1.00 90.94 138 LEU A CA 1
ATOM 1118 C C . LEU A 1 138 ? 8.536 -3.346 -3.539 1.00 90.94 138 LEU A C 1
ATOM 1120 O O . LEU A 1 138 ? 9.125 -4.084 -4.337 1.00 90.94 138 LEU A O 1
ATOM 1124 N N . ASN A 1 139 ? 8.710 -3.438 -2.223 1.00 91.81 139 ASN A N 1
ATOM 1125 C CA . ASN A 1 139 ? 9.478 -4.511 -1.607 1.00 91.81 139 ASN A CA 1
ATOM 1126 C C . ASN A 1 139 ? 8.569 -5.727 -1.448 1.00 91.81 139 ASN A C 1
ATOM 1128 O O . ASN A 1 139 ? 7.605 -5.688 -0.684 1.00 91.81 139 ASN A O 1
ATOM 1132 N N . CYS A 1 140 ? 8.883 -6.809 -2.150 1.00 91.06 140 CYS A N 1
ATOM 1133 C CA . CYS A 1 140 ? 8.050 -7.998 -2.208 1.00 91.06 140 CYS A CA 1
ATOM 1134 C C . CYS A 1 140 ? 8.815 -9.238 -1.747 1.00 91.06 140 CYS A C 1
ATOM 1136 O O . CYS A 1 140 ? 10.027 -9.347 -1.915 1.00 91.06 140 CYS A O 1
ATOM 1138 N N . SER A 1 141 ? 8.098 -10.217 -1.203 1.00 91.44 141 SER A N 1
ATOM 1139 C CA . SER A 1 141 ? 8.627 -11.549 -0.922 1.00 91.44 141 SER A CA 1
ATOM 1140 C C . SER A 1 141 ? 7.825 -12.631 -1.632 1.00 91.44 141 SER A C 1
ATOM 1142 O O . SER A 1 141 ? 6.650 -12.460 -1.941 1.00 91.44 141 SER A O 1
ATOM 1144 N N . TYR A 1 142 ? 8.466 -13.746 -1.949 1.00 88.94 142 TYR A N 1
ATOM 1145 C CA . TYR A 1 142 ? 7.845 -14.850 -2.666 1.00 88.94 142 TYR A CA 1
ATOM 1146 C C . TYR A 1 142 ? 8.470 -16.173 -2.252 1.00 88.94 142 TYR A C 1
ATOM 1148 O O . TYR A 1 142 ? 9.586 -16.219 -1.735 1.00 88.94 142 TYR A O 1
ATOM 1156 N N . ILE A 1 143 ? 7.740 -17.256 -2.492 1.00 87.62 143 ILE A N 1
ATOM 1157 C CA . ILE A 1 143 ? 8.261 -18.600 -2.274 1.00 87.62 143 ILE A CA 1
ATOM 1158 C C . ILE A 1 143 ? 9.037 -19.017 -3.521 1.00 87.62 143 ILE A C 1
ATOM 1160 O O . ILE A 1 143 ? 8.511 -19.004 -4.641 1.00 87.62 143 ILE A O 1
ATOM 1164 N N . ASN A 1 144 ? 10.297 -19.380 -3.323 1.00 83.62 144 ASN A N 1
ATOM 1165 C CA . ASN A 1 144 ? 11.125 -19.999 -4.335 1.00 83.62 144 ASN A CA 1
ATOM 1166 C C . ASN A 1 144 ? 11.272 -21.492 -4.032 1.00 83.62 144 ASN A C 1
ATOM 1168 O O . ASN A 1 144 ? 11.374 -21.901 -2.878 1.00 83.62 144 ASN A O 1
ATOM 1172 N N . TYR A 1 145 ? 11.235 -22.300 -5.085 1.00 82.50 145 TYR A N 1
ATOM 1173 C CA . TYR A 1 145 ? 11.409 -23.740 -4.985 1.00 82.50 145 TYR A CA 1
ATOM 1174 C C . TYR A 1 145 ? 12.316 -24.206 -6.115 1.00 82.50 145 TYR A C 1
ATOM 1176 O O . TYR A 1 145 ? 11.959 -24.108 -7.292 1.00 82.50 145 TYR A O 1
ATOM 1184 N N 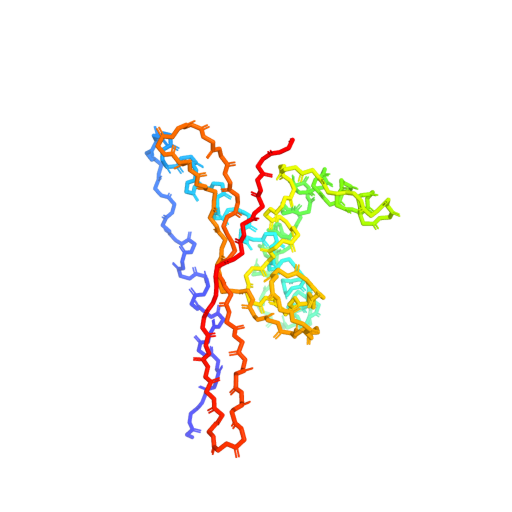. ASP A 1 146 ? 13.490 -24.711 -5.754 1.00 81.12 146 ASP A N 1
ATOM 1185 C CA . ASP A 1 146 ? 14.528 -25.168 -6.684 1.00 81.12 146 ASP A CA 1
ATOM 1186 C C . ASP A 1 146 ? 14.483 -26.689 -6.936 1.00 81.12 146 ASP A C 1
ATOM 1188 O O . ASP A 1 146 ? 15.413 -27.262 -7.502 1.00 81.12 146 ASP A O 1
ATOM 1192 N N . ARG A 1 147 ? 13.371 -27.343 -6.558 1.00 80.50 147 ARG A N 1
ATOM 1193 C CA . ARG A 1 147 ? 13.173 -28.808 -6.536 1.00 80.50 147 ARG A CA 1
ATOM 1194 C C . ARG A 1 147 ? 13.863 -29.546 -5.389 1.00 80.50 147 ARG A C 1
ATOM 1196 O O . ARG A 1 147 ? 13.742 -30.766 -5.319 1.00 80.50 147 ARG A O 1
ATOM 1203 N N . LYS A 1 148 ? 14.534 -28.838 -4.481 1.00 85.06 148 LYS A N 1
ATOM 1204 C CA . LYS A 1 148 ? 15.175 -29.418 -3.294 1.00 85.06 148 LYS A CA 1
ATOM 1205 C C . LYS A 1 148 ? 14.771 -28.696 -2.014 1.00 85.06 148 LYS A C 1
ATOM 1207 O O . LYS A 1 148 ? 14.495 -29.352 -1.016 1.00 85.06 148 LYS A O 1
ATOM 1212 N N . VAL A 1 149 ? 14.690 -27.371 -2.057 1.00 85.75 149 VAL A N 1
ATOM 1213 C CA . VAL A 1 149 ? 14.427 -26.507 -0.906 1.00 85.75 149 VAL A CA 1
ATOM 1214 C C . VAL A 1 149 ? 13.319 -25.519 -1.249 1.00 85.75 149 VAL A C 1
ATOM 1216 O O . VAL A 1 149 ? 13.259 -24.979 -2.354 1.00 85.75 149 VAL A O 1
ATOM 1219 N N . LEU A 1 150 ? 12.416 -25.308 -0.289 1.00 85.38 150 LEU A N 1
ATOM 1220 C CA . LEU A 1 150 ? 11.405 -24.260 -0.333 1.00 85.38 150 LEU A CA 1
ATOM 1221 C C . LEU A 1 150 ? 11.881 -23.109 0.550 1.00 85.38 150 LEU A C 1
ATOM 1223 O O . LEU A 1 150 ? 12.029 -23.271 1.759 1.00 85.38 150 LEU A O 1
ATOM 1227 N N . GLU A 1 151 ? 12.132 -21.957 -0.059 1.00 88.81 151 GLU A N 1
ATOM 1228 C CA . GLU A 1 151 ? 12.707 -20.795 0.615 1.00 88.81 151 GLU A CA 1
ATOM 1229 C C . GLU A 1 151 ? 11.870 -19.537 0.379 1.00 88.81 151 GLU A C 1
ATOM 1231 O O . GLU A 1 151 ? 11.172 -19.398 -0.630 1.00 88.81 151 GLU A O 1
ATOM 1236 N N . LYS A 1 152 ? 11.959 -18.592 1.317 1.00 88.12 152 LYS A N 1
ATOM 1237 C CA . LYS A 1 152 ? 11.413 -17.249 1.139 1.00 88.12 152 LYS A CA 1
ATOM 1238 C C . LYS A 1 152 ? 12.489 -16.374 0.506 1.00 88.12 152 LYS A C 1
ATOM 1240 O O . LYS A 1 152 ? 13.517 -16.119 1.122 1.00 88.12 152 LYS A O 1
ATOM 1245 N N . ALA A 1 153 ? 12.221 -15.886 -0.694 1.00 88.38 153 ALA A N 1
ATOM 1246 C CA . ALA A 1 153 ? 13.070 -14.939 -1.398 1.00 88.38 153 ALA A CA 1
ATOM 1247 C C . ALA A 1 153 ? 12.428 -13.546 -1.403 1.00 88.38 153 ALA A C 1
ATOM 1249 O O . ALA A 1 153 ? 11.206 -13.409 -1.304 1.00 88.38 153 ALA A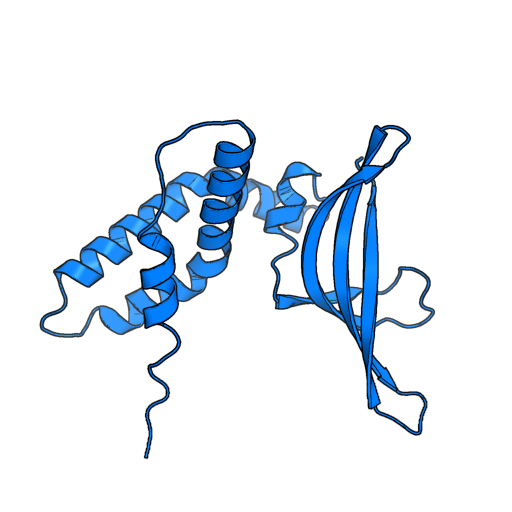 O 1
ATOM 1250 N N . SER A 1 154 ? 13.254 -12.514 -1.546 1.00 89.06 154 SER A N 1
ATOM 1251 C CA . SER A 1 154 ? 12.813 -11.121 -1.660 1.00 89.06 154 SER A CA 1
ATOM 1252 C C . SER A 1 154 ? 13.118 -10.575 -3.052 1.00 89.06 154 SER A C 1
ATOM 1254 O O . SER A 1 154 ? 14.052 -11.020 -3.719 1.00 89.06 154 SER A O 1
ATOM 1256 N N . MET A 1 155 ? 12.322 -9.615 -3.507 1.00 87.81 155 MET A N 1
ATOM 1257 C CA . MET A 1 155 ? 12.537 -8.879 -4.749 1.00 87.81 155 MET A CA 1
ATOM 1258 C C . MET A 1 155 ? 12.077 -7.430 -4.594 1.00 87.81 155 MET A C 1
ATOM 1260 O O . MET A 1 155 ? 11.209 -7.131 -3.777 1.00 87.81 155 MET A O 1
ATOM 1264 N N . GLU A 1 156 ? 12.623 -6.543 -5.419 1.00 89.06 156 GLU A N 1
ATOM 1265 C CA . GLU A 1 156 ? 12.182 -5.154 -5.521 1.00 89.06 156 GLU A CA 1
ATOM 1266 C C . GLU A 1 156 ? 11.577 -4.926 -6.909 1.00 89.06 156 GLU A C 1
ATOM 1268 O O . GLU A 1 156 ? 12.251 -5.128 -7.923 1.00 89.06 156 GLU A O 1
ATOM 1273 N N . LEU A 1 157 ? 10.314 -4.504 -6.962 1.00 87.81 157 LEU A N 1
ATOM 1274 C CA . LEU A 1 157 ? 9.684 -4.025 -8.192 1.00 87.81 157 LEU A CA 1
ATOM 1275 C C . LEU A 1 157 ? 9.691 -2.499 -8.201 1.00 87.81 157 LEU A C 1
ATOM 1277 O O . LEU A 1 157 ? 9.605 -1.864 -7.152 1.00 87.81 157 LEU A O 1
ATOM 1281 N N . LYS A 1 158 ? 9.812 -1.904 -9.390 1.00 89.94 158 LYS A N 1
ATOM 1282 C CA . LYS A 1 158 ? 9.912 -0.449 -9.552 1.00 89.94 158 LYS A CA 1
ATOM 1283 C C . LYS A 1 158 ? 8.920 0.030 -10.589 1.00 89.94 158 LYS A C 1
ATOM 1285 O O . LYS A 1 158 ? 8.971 -0.417 -11.734 1.00 89.94 158 LYS A O 1
ATOM 1290 N N . ILE A 1 159 ? 8.080 0.977 -10.198 1.00 89.44 159 ILE A N 1
ATOM 1291 C CA . ILE A 1 159 ? 7.200 1.712 -11.102 1.00 89.44 159 ILE A CA 1
ATOM 1292 C C . ILE A 1 159 ? 7.837 3.081 -11.298 1.00 89.44 159 ILE A C 1
ATOM 1294 O O . ILE A 1 159 ? 8.051 3.809 -10.334 1.00 89.44 159 ILE A O 1
ATOM 1298 N N . LYS A 1 160 ? 8.222 3.413 -12.530 1.00 89.56 160 LYS A N 1
ATOM 1299 C CA . LYS A 1 160 ? 8.730 4.756 -12.832 1.00 89.56 160 LYS A CA 1
ATOM 1300 C C . LYS A 1 160 ? 7.568 5.739 -12.791 1.00 89.56 160 LYS A C 1
ATOM 1302 O O . LYS A 1 160 ? 6.479 5.369 -13.227 1.00 89.56 160 LYS A O 1
ATOM 1307 N N . LYS A 1 161 ? 7.811 6.957 -12.308 1.00 88.62 161 LYS A N 1
ATOM 1308 C CA . LYS A 1 161 ? 6.824 8.031 -12.422 1.00 88.62 161 LYS A CA 1
ATOM 1309 C C . LYS A 1 161 ? 6.504 8.284 -13.896 1.00 88.62 161 LYS A C 1
ATOM 1311 O O . LYS A 1 161 ? 7.409 8.227 -14.733 1.00 88.62 161 LYS A O 1
ATOM 1316 N N . PHE A 1 162 ? 5.221 8.450 -14.190 1.00 84.94 162 PHE A N 1
ATOM 1317 C CA . PHE A 1 162 ? 4.650 8.588 -15.527 1.00 84.94 162 PHE A CA 1
ATOM 1318 C C . PHE A 1 162 ? 3.752 9.818 -15.589 1.00 84.94 162 PHE A C 1
ATOM 1320 O O . PHE A 1 162 ? 3.260 10.229 -14.513 1.00 84.94 162 PHE A O 1
#

pLDDT: mean 77.23, std 18.01, range [27.06, 94.12]

Radius of gyration: 19.59 Å; chains: 1; bounding box: 46×50×47 Å

Sequence (162 aa):
MPSSFGSELDVLKVVKFISLQENKSSLMLKQLELDLLYYFLPKLEIYRANTTGAPGQQNQVNFLFLLIKFILTTYQPTTEQLASQLASGQATWDILWAIFKPGSIIYTKYFGMKKPRCIVLNATEEKTRFNDVEYYSLNCSYINYDRKVLEKASMELKIKKF

InterPro domains:
  IPR054289 UncB-like, DUF7025 [PF22942] (82-162)